Protein AF-A0A6V7LK47-F1 (afdb_monomer_lite)

Sequence (57 aa):
SVPIYFKWFSHLSWFRYGNEALLINQWSEVETIACTRSNATCPKSGRMVLQTYNFDA

Foldseek 3Di:
DDDPVCPVVCVVDPVNVVVLVVLCVVFVPFQADDDPDPPDDDDGGSQSVCVVVVSHD

Radius of gyration: 14.74 Å; chains: 1; bounding box: 23×25×39 Å

Structure (mmCIF, N/CA/C/O backbone):
data_AF-A0A6V7LK47-F1
#
_entry.id   AF-A0A6V7LK47-F1
#
loop_
_atom_site.group_PDB
_atom_site.id
_atom_site.type_symbol
_atom_site.label_atom_id
_atom_site.label_alt_id
_atom_site.label_comp_id
_atom_site.label_asym_id
_atom_site.label_entity_id
_atom_site.label_seq_id
_atom_site.pdbx_PDB_ins_code
_atom_site.Cartn_x
_atom_site.Cartn_y
_atom_site.Cartn_z
_atom_site.occupancy
_atom_site.B_iso_or_equiv
_atom_site.auth_seq_id
_atom_site.auth_comp_id
_atom_site.auth_asym_id
_atom_site.auth_atom_id
_atom_site.pdbx_PDB_model_num
ATOM 1 N N . SER A 1 1 ? 8.573 15.079 -9.741 1.00 72.75 1 SER A N 1
ATOM 2 C CA . SER A 1 1 ? 7.740 14.235 -10.627 1.00 72.75 1 SER A CA 1
ATOM 3 C C . SER A 1 1 ? 8.628 13.503 -11.620 1.00 72.75 1 SER A C 1
ATOM 5 O O . SER A 1 1 ? 9.588 14.109 -12.078 1.00 72.75 1 SER A O 1
ATOM 7 N N . VAL A 1 2 ? 8.350 12.235 -11.948 1.00 84.00 2 VAL A N 1
ATOM 8 C CA . VAL A 1 2 ? 9.139 11.469 -12.939 1.00 84.00 2 VAL A CA 1
ATOM 9 C C . VAL A 1 2 ? 8.843 11.990 -14.358 1.00 84.00 2 VAL A C 1
ATOM 11 O O . VAL A 1 2 ? 7.660 12.110 -14.697 1.00 84.00 2 VAL A O 1
ATOM 14 N N . PRO A 1 3 ? 9.859 12.299 -15.190 1.00 92.12 3 PRO A N 1
ATOM 15 C CA . PRO A 1 3 ? 9.647 12.715 -16.578 1.00 92.12 3 PRO A CA 1
ATOM 16 C C . PRO A 1 3 ? 8.838 11.689 -17.385 1.00 92.12 3 PRO A C 1
ATOM 18 O O . PRO A 1 3 ? 8.994 10.484 -17.196 1.00 92.12 3 PRO A O 1
ATOM 21 N N . ILE A 1 4 ? 7.983 12.150 -18.309 1.00 90.25 4 ILE A N 1
ATOM 22 C CA . ILE A 1 4 ? 7.071 11.282 -19.086 1.00 90.25 4 ILE A CA 1
ATOM 23 C C . ILE A 1 4 ? 7.808 10.149 -19.809 1.00 90.25 4 ILE A C 1
ATOM 25 O O . ILE A 1 4 ? 7.355 9.008 -19.764 1.00 90.25 4 ILE A O 1
ATOM 29 N N . TYR A 1 5 ? 8.976 10.434 -20.385 1.00 91.06 5 TYR A N 1
ATOM 30 C CA . TYR A 1 5 ? 9.789 9.455 -21.110 1.00 91.06 5 TYR A CA 1
ATOM 31 C C . TYR A 1 5 ? 10.429 8.384 -20.210 1.00 91.06 5 TYR A C 1
ATOM 33 O O . TYR A 1 5 ? 10.925 7.389 -20.724 1.00 91.06 5 TYR A O 1
ATOM 41 N N . PHE A 1 6 ? 10.377 8.537 -18.882 1.00 89.81 6 PHE A N 1
ATOM 42 C CA . PHE A 1 6 ? 10.799 7.515 -17.919 1.00 89.81 6 PHE A CA 1
ATOM 43 C C . PHE A 1 6 ? 9.632 6.779 -17.250 1.00 89.81 6 PHE A C 1
ATOM 45 O O . PHE A 1 6 ? 9.861 5.798 -16.545 1.00 89.81 6 PHE A O 1
ATOM 52 N N . LYS A 1 7 ? 8.373 7.190 -17.465 1.00 87.56 7 LYS A N 1
ATOM 53 C CA . LYS A 1 7 ? 7.217 6.542 -16.815 1.00 87.56 7 LYS A CA 1
ATOM 54 C C . LYS A 1 7 ? 7.078 5.067 -17.186 1.00 87.56 7 LYS A C 1
ATOM 56 O O . LYS A 1 7 ? 6.708 4.263 -16.329 1.00 87.56 7 LYS A O 1
ATOM 61 N N . TRP A 1 8 ? 7.413 4.709 -18.426 1.00 88.88 8 TRP A N 1
ATOM 62 C CA . TRP A 1 8 ? 7.297 3.333 -18.910 1.00 88.88 8 TRP A CA 1
ATOM 63 C C . TRP A 1 8 ? 8.200 2.361 -18.141 1.00 88.88 8 TRP A C 1
ATOM 65 O O . TRP A 1 8 ? 7.826 1.209 -17.949 1.00 88.88 8 TRP A O 1
ATOM 75 N N . PHE A 1 9 ? 9.336 2.838 -17.619 1.00 86.38 9 PHE A N 1
ATOM 76 C CA . PHE A 1 9 ? 10.277 2.018 -16.856 1.00 86.38 9 PHE A CA 1
ATOM 77 C C . PHE A 1 9 ? 9.638 1.438 -15.585 1.00 86.38 9 PHE A C 1
ATOM 79 O O . PHE A 1 9 ? 10.006 0.360 -15.127 1.00 86.38 9 PHE A O 1
ATOM 86 N N . SER A 1 10 ? 8.612 2.107 -15.042 1.00 84.50 10 SER A N 1
ATOM 87 C CA . SER A 1 10 ? 7.853 1.591 -13.899 1.00 84.50 10 SER A CA 1
ATOM 88 C C . SER A 1 10 ? 7.091 0.296 -14.209 1.00 84.50 10 SER A C 1
ATOM 90 O O . SER A 1 10 ? 6.865 -0.483 -13.288 1.00 84.50 10 SER A O 1
ATOM 92 N N . HIS A 1 11 ? 6.754 0.029 -15.477 1.00 85.62 11 HIS A N 1
ATOM 93 C CA . HIS A 1 11 ? 6.111 -1.218 -15.910 1.00 85.62 11 HIS A CA 1
ATOM 94 C C . HIS A 1 11 ? 7.080 -2.403 -15.990 1.00 85.62 11 HIS A C 1
ATOM 96 O O . HIS A 1 11 ? 6.638 -3.534 -16.127 1.00 85.62 11 HIS A O 1
ATOM 102 N N . LEU A 1 12 ? 8.392 -2.170 -15.897 1.00 89.75 12 LEU A N 1
ATOM 103 C CA . LEU A 1 12 ? 9.394 -3.237 -15.791 1.00 89.75 12 LEU A CA 1
ATOM 104 C C . LEU A 1 12 ? 9.845 -3.475 -14.346 1.00 89.75 12 LEU A C 1
ATOM 106 O O . LEU A 1 12 ? 10.656 -4.358 -14.075 1.00 89.75 12 LEU A O 1
ATOM 110 N N . SER A 1 13 ? 9.357 -2.670 -13.404 1.00 90.75 13 SER A N 1
ATOM 111 C CA . SER A 1 13 ? 9.813 -2.725 -12.024 1.00 90.75 13 SER A CA 1
ATOM 112 C C . SER A 1 13 ? 9.216 -3.931 -11.307 1.00 90.75 13 SER A C 1
ATOM 114 O O . SER A 1 13 ? 8.059 -3.908 -10.892 1.00 90.75 13 SER A O 1
ATOM 116 N N . TRP A 1 14 ? 10.03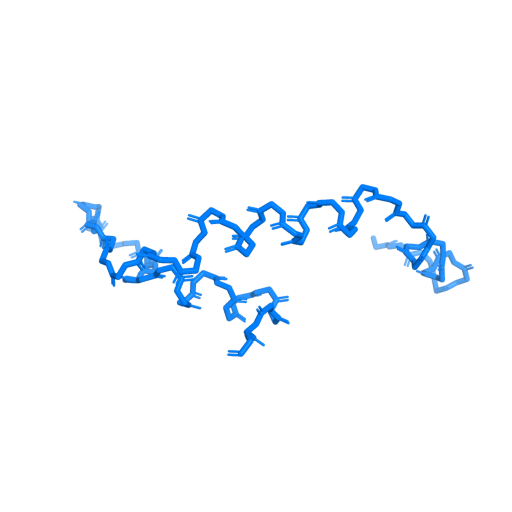4 -4.960 -11.078 1.00 91.62 14 TRP A N 1
ATOM 117 C CA . TRP A 1 14 ? 9.688 -6.074 -10.187 1.00 91.62 14 TRP A CA 1
ATOM 118 C C . TRP A 1 14 ? 9.219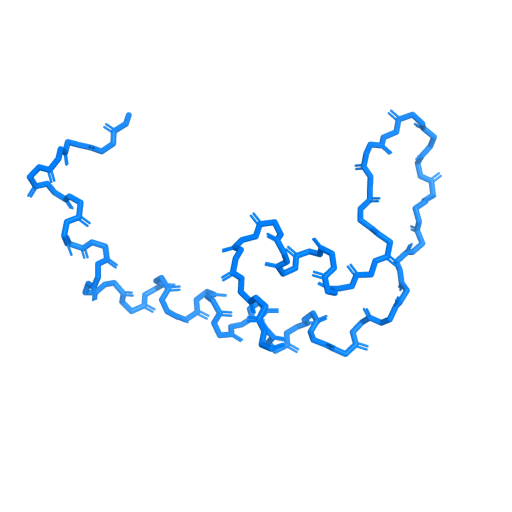 -5.580 -8.814 1.00 91.62 14 TRP A C 1
ATOM 120 O O . TRP A 1 14 ? 8.254 -6.090 -8.257 1.00 91.62 14 TRP A O 1
ATOM 130 N N . PHE A 1 15 ? 9.870 -4.538 -8.288 1.00 92.19 15 PHE A N 1
ATOM 131 C CA . PHE A 1 15 ? 9.514 -3.954 -6.999 1.00 92.19 15 PHE A CA 1
ATOM 132 C C . PHE A 1 15 ? 8.090 -3.384 -6.988 1.00 92.19 15 PHE A C 1
ATOM 134 O O . PHE A 1 15 ? 7.395 -3.517 -5.985 1.00 92.19 15 PHE A O 1
ATOM 141 N N . ARG A 1 16 ? 7.628 -2.795 -8.103 1.00 92.00 16 ARG A N 1
ATOM 142 C CA . ARG A 1 16 ? 6.250 -2.297 -8.230 1.00 92.00 16 ARG A CA 1
ATOM 143 C C . ARG A 1 16 ? 5.245 -3.437 -8.063 1.00 92.00 16 ARG A C 1
ATOM 145 O O . ARG A 1 16 ? 4.377 -3.350 -7.202 1.00 92.00 16 ARG A O 1
ATOM 152 N N . TYR A 1 17 ? 5.394 -4.499 -8.850 1.00 93.81 17 TYR A N 1
ATOM 153 C CA . TYR A 1 17 ? 4.469 -5.636 -8.819 1.00 93.81 17 TYR A CA 1
ATOM 154 C C . TYR A 1 17 ? 4.576 -6.444 -7.524 1.00 93.81 17 TYR A C 1
ATOM 156 O O . TYR A 1 17 ? 3.569 -6.903 -6.997 1.00 93.81 17 TYR A O 1
ATOM 164 N N . GLY A 1 18 ? 5.781 -6.571 -6.963 1.00 95.94 18 GLY A N 1
ATOM 165 C CA . GLY A 1 18 ? 5.983 -7.194 -5.659 1.00 95.94 18 GLY A CA 1
ATOM 166 C C . GLY A 1 18 ? 5.295 -6.418 -4.535 1.00 95.94 18 GLY A C 1
ATOM 167 O O . GLY A 1 18 ? 4.657 -7.023 -3.680 1.00 95.94 18 GLY A O 1
ATOM 168 N N . ASN A 1 19 ? 5.374 -5.084 -4.543 1.00 95.56 19 ASN A N 1
ATOM 169 C CA . ASN A 1 19 ? 4.688 -4.255 -3.554 1.00 95.56 19 ASN A CA 1
ATOM 170 C C . ASN A 1 19 ? 3.160 -4.379 -3.657 1.00 95.56 19 ASN A C 1
ATOM 172 O O . ASN A 1 19 ? 2.503 -4.538 -2.633 1.00 95.56 19 ASN A O 1
ATOM 176 N N . GLU A 1 20 ? 2.615 -4.377 -4.875 1.00 95.62 20 GLU A N 1
ATOM 177 C CA . GLU A 1 20 ? 1.190 -4.615 -5.134 1.00 95.62 20 GLU A CA 1
ATOM 178 C C . GLU A 1 20 ? 0.738 -5.990 -4.616 1.00 95.62 20 GLU A C 1
ATOM 180 O O . GLU A 1 20 ? -0.197 -6.069 -3.818 1.00 95.62 20 GLU A O 1
ATOM 185 N N . ALA A 1 21 ? 1.454 -7.062 -4.968 1.00 96.25 21 ALA A N 1
ATOM 186 C CA . ALA A 1 21 ? 1.135 -8.416 -4.516 1.00 96.25 21 ALA A CA 1
ATOM 187 C C . ALA A 1 21 ? 1.189 -8.554 -2.984 1.00 96.25 21 A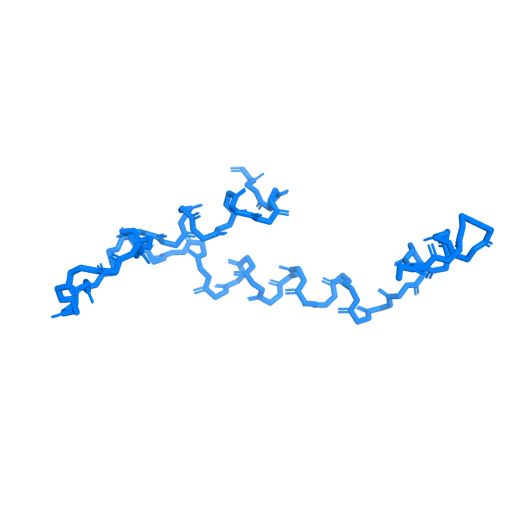LA A C 1
ATOM 189 O O . ALA A 1 21 ? 0.310 -9.170 -2.381 1.00 96.25 21 ALA A O 1
ATOM 190 N N . LEU A 1 22 ? 2.195 -7.955 -2.339 1.00 96.62 22 LEU A N 1
ATOM 191 C CA . LEU A 1 22 ? 2.310 -7.952 -0.879 1.00 96.62 22 LEU A CA 1
ATOM 192 C C . LEU A 1 22 ? 1.173 -7.170 -0.214 1.00 96.62 22 LEU A C 1
ATOM 194 O O . LEU A 1 22 ? 0.668 -7.607 0.817 1.00 96.62 22 LEU A O 1
ATOM 198 N N . LEU A 1 23 ? 0.752 -6.042 -0.790 1.00 96.81 23 LEU A N 1
ATOM 199 C CA . LEU A 1 23 ? -0.358 -5.253 -0.258 1.00 96.81 23 LEU A CA 1
ATOM 200 C C . LEU A 1 23 ? -1.683 -6.011 -0.359 1.00 96.81 23 LEU A C 1
ATOM 202 O O . LEU A 1 23 ? -2.411 -6.069 0.630 1.00 96.81 23 LEU A O 1
ATOM 206 N N . ILE A 1 24 ? -1.971 -6.645 -1.495 1.00 96.56 24 ILE A N 1
ATOM 207 C CA . ILE A 1 24 ? -3.169 -7.484 -1.648 1.00 96.56 24 ILE A CA 1
ATOM 208 C C . ILE A 1 24 ? -3.147 -8.633 -0.634 1.00 96.56 24 ILE A C 1
ATOM 210 O O . ILE A 1 24 ? -4.126 -8.833 0.084 1.00 96.56 24 ILE A O 1
ATOM 214 N N . ASN A 1 25 ? -2.024 -9.346 -0.513 1.00 96.50 25 ASN A N 1
ATOM 215 C CA . ASN A 1 25 ? -1.884 -10.446 0.442 1.00 96.50 25 ASN A CA 1
ATOM 216 C C . ASN A 1 25 ? -2.112 -9.983 1.894 1.00 96.50 25 ASN A C 1
ATOM 218 O O . ASN A 1 25 ? -2.837 -10.616 2.650 1.00 96.50 25 ASN A O 1
ATOM 222 N N . GLN A 1 26 ? -1.543 -8.840 2.279 1.00 96.00 26 GLN A N 1
ATOM 223 C CA . GLN A 1 26 ? -1.630 -8.343 3.652 1.00 96.00 26 GLN A CA 1
ATOM 224 C C . GLN A 1 26 ? -3.021 -7.813 4.030 1.00 96.00 26 GLN A C 1
ATOM 226 O O . GLN A 1 26 ? -3.402 -7.893 5.198 1.00 96.00 26 GLN A O 1
ATOM 231 N N . TRP A 1 27 ? -3.745 -7.212 3.081 1.00 96.44 27 TRP A N 1
ATOM 232 C CA . TRP A 1 27 ? -4.944 -6.420 3.374 1.00 96.44 27 TRP A CA 1
ATOM 233 C C . TRP A 1 27 ? -6.254 -7.019 2.853 1.00 96.44 27 TRP A C 1
ATOM 235 O O . TRP A 1 27 ? -7.314 -6.555 3.269 1.00 96.44 27 TRP A O 1
ATOM 245 N N . SER A 1 28 ? -6.219 -8.034 1.986 1.00 96.19 28 SER A N 1
ATOM 246 C CA . SER A 1 28 ? -7.436 -8.629 1.402 1.00 96.19 28 SER A CA 1
ATOM 247 C C . SER A 1 28 ? -8.391 -9.226 2.442 1.00 96.19 28 SER A C 1
ATOM 249 O O . SER A 1 28 ? -9.603 -9.103 2.280 1.00 96.19 28 SER A O 1
ATOM 251 N N . GLU A 1 29 ? -7.864 -9.790 3.532 1.00 96.06 29 GLU A N 1
ATOM 252 C CA . GLU A 1 29 ? -8.658 -10.447 4.585 1.00 96.06 29 GLU A CA 1
ATOM 253 C C . GLU A 1 29 ? -8.863 -9.587 5.847 1.00 96.06 29 GLU A C 1
ATOM 255 O O . GLU A 1 29 ? -9.462 -10.026 6.827 1.00 96.06 29 GLU A O 1
ATOM 260 N N . VAL A 1 30 ? -8.384 -8.339 5.858 1.00 96.50 30 VAL A N 1
ATOM 261 C CA . VAL A 1 30 ? -8.554 -7.453 7.020 1.00 96.50 30 VAL A CA 1
ATOM 262 C C . VAL A 1 30 ? -9.925 -6.781 6.958 1.00 96.50 30 VAL A C 1
ATOM 264 O O . VAL A 1 30 ? -10.109 -5.767 6.283 1.00 96.50 30 VAL A O 1
ATOM 267 N N . GLU A 1 31 ? -10.898 -7.310 7.697 1.00 96.19 31 GLU A N 1
ATOM 268 C CA . GLU A 1 31 ? -12.266 -6.773 7.701 1.00 96.19 31 GLU A CA 1
ATOM 269 C C . GLU A 1 31 ? -12.400 -5.462 8.487 1.00 96.19 31 GLU A C 1
ATOM 271 O O . GLU A 1 31 ? -13.128 -4.560 8.069 1.00 96.19 31 GLU A O 1
ATOM 276 N N . THR A 1 32 ? -11.676 -5.321 9.604 1.00 95.81 32 THR A N 1
ATOM 277 C CA . THR A 1 32 ? -11.821 -4.173 10.513 1.00 95.81 32 THR A CA 1
ATOM 278 C C . THR A 1 32 ? -10.482 -3.603 10.964 1.00 95.81 32 THR A C 1
ATOM 280 O O . THR A 1 32 ? -9.612 -4.336 11.429 1.00 95.81 32 THR A O 1
ATOM 283 N N . ILE A 1 33 ? -10.349 -2.277 10.909 1.00 95.50 33 ILE A N 1
ATOM 284 C CA . ILE A 1 33 ? -9.199 -1.522 11.419 1.00 95.50 33 ILE A CA 1
ATOM 285 C C . ILE A 1 33 ? -9.678 -0.581 12.531 1.00 95.50 33 ILE A C 1
ATOM 287 O O . ILE A 1 33 ? -10.506 0.311 12.317 1.00 95.50 33 ILE A O 1
ATOM 291 N N . ALA A 1 34 ? -9.144 -0.767 13.740 1.00 94.12 34 ALA A N 1
ATOM 292 C CA . ALA A 1 34 ? -9.475 0.064 14.891 1.00 94.12 34 ALA A CA 1
ATOM 293 C C . ALA A 1 34 ? -8.783 1.435 14.793 1.00 94.12 34 ALA A C 1
ATOM 295 O O . ALA A 1 34 ? -7.588 1.578 15.044 1.00 94.12 34 ALA A O 1
ATOM 296 N N . CYS A 1 35 ? -9.548 2.470 14.450 1.00 91.44 35 CYS A N 1
ATOM 297 C CA . CYS A 1 35 ? -9.051 3.845 14.418 1.00 91.44 35 CYS A CA 1
ATOM 298 C C . CYS A 1 35 ? -9.120 4.465 15.819 1.00 91.44 35 CYS A C 1
ATOM 300 O O . CYS A 1 35 ? -10.151 5.009 16.209 1.00 91.44 35 CYS A O 1
ATOM 302 N N . THR A 1 36 ? -8.028 4.377 16.575 1.00 92.00 36 THR A N 1
ATOM 303 C CA . THR A 1 36 ? -7.942 4.879 17.960 1.00 92.00 36 THR A CA 1
ATOM 304 C C . THR A 1 36 ? -7.631 6.373 18.053 1.00 92.00 36 THR A C 1
ATOM 306 O O . THR A 1 36 ? -7.862 6.996 19.087 1.00 9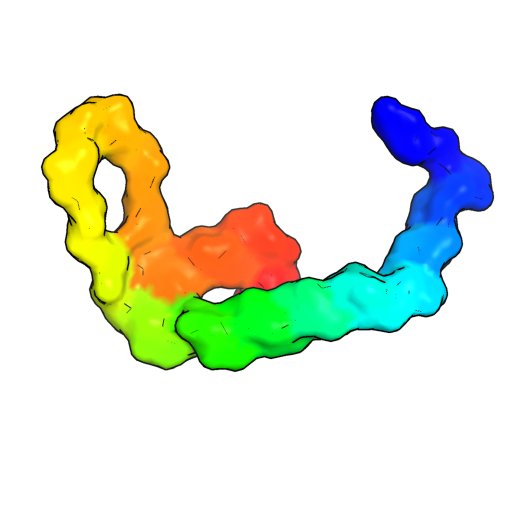2.00 36 THR A O 1
ATOM 309 N N . ARG A 1 37 ? -7.114 6.971 16.976 1.00 90.81 37 ARG A N 1
ATOM 310 C CA . ARG A 1 37 ? -6.743 8.387 16.934 1.00 90.81 37 ARG A CA 1
ATOM 311 C C . ARG A 1 37 ? -7.937 9.259 16.542 1.00 90.81 37 ARG A C 1
ATOM 313 O O . ARG A 1 37 ? -8.459 9.143 15.435 1.00 90.81 37 ARG A O 1
ATOM 320 N N . SER A 1 38 ? -8.317 10.181 17.424 1.00 85.94 38 SER A N 1
ATOM 321 C CA . SER A 1 38 ? -9.293 11.237 17.134 1.00 85.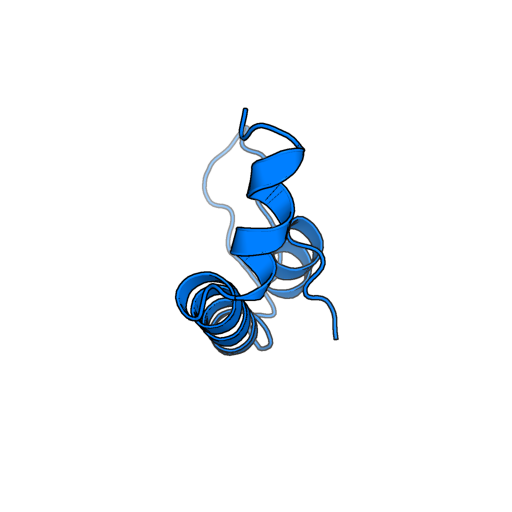94 38 SER A CA 1
ATOM 322 C C . SER A 1 38 ? -8.743 12.248 16.114 1.00 85.94 38 SER A C 1
ATOM 324 O O . SER A 1 38 ? -7.551 12.558 16.133 1.00 85.94 38 SER A O 1
ATOM 326 N N . ASN A 1 39 ? -9.615 12.792 15.256 1.00 87.81 39 ASN A N 1
ATOM 327 C CA . ASN A 1 39 ? -9.298 13.793 14.219 1.00 87.81 39 ASN A CA 1
ATOM 328 C C . ASN A 1 39 ? -8.281 13.342 13.149 1.00 87.81 39 ASN A C 1
ATOM 330 O O . ASN A 1 39 ? -7.519 14.159 12.637 1.00 87.81 39 ASN A O 1
ATOM 334 N N . ALA A 1 40 ? -8.260 12.055 12.794 1.00 88.94 40 ALA A N 1
ATOM 335 C CA . ALA A 1 40 ? -7.457 11.542 11.685 1.00 88.94 40 ALA A CA 1
ATOM 336 C C . ALA A 1 40 ? -8.327 10.782 10.678 1.00 88.94 40 ALA A C 1
ATOM 338 O O . ALA A 1 40 ? -9.194 9.995 11.064 1.00 88.94 40 ALA A O 1
ATOM 339 N N . THR A 1 41 ? -8.063 10.979 9.386 1.00 89.62 41 THR A N 1
ATOM 340 C CA . THR A 1 41 ? -8.622 10.125 8.335 1.00 89.62 41 THR A CA 1
ATOM 341 C C . THR A 1 41 ? -7.975 8.750 8.452 1.00 89.62 41 THR A C 1
ATOM 343 O O . THR A 1 41 ? -6.752 8.632 8.395 1.00 89.62 41 THR A O 1
ATOM 346 N N . CYS A 1 42 ? -8.785 7.717 8.661 1.00 92.62 42 CYS A N 1
ATOM 347 C CA . CYS A 1 42 ? -8.317 6.359 8.900 1.00 92.62 42 CYS A CA 1
ATOM 348 C C . CYS A 1 42 ? -9.206 5.369 8.133 1.00 92.62 42 CYS A C 1
ATOM 350 O O . CYS A 1 42 ? -10.432 5.431 8.289 1.00 92.62 42 CYS A O 1
ATOM 352 N N . PRO A 1 43 ? -8.622 4.479 7.309 1.00 93.56 43 PRO A N 1
ATOM 353 C CA . PRO A 1 43 ? -9.374 3.433 6.628 1.00 93.56 43 PRO A CA 1
ATOM 354 C C . PRO A 1 43 ? -9.959 2.462 7.656 1.00 93.56 43 PRO A C 1
ATOM 356 O O . PRO A 1 43 ? -9.301 2.117 8.634 1.00 93.56 43 PRO A O 1
ATOM 359 N N . LYS A 1 44 ? -11.207 2.029 7.448 1.00 94.06 44 LYS A N 1
ATOM 360 C CA . LYS A 1 44 ? -11.915 1.141 8.390 1.00 94.06 44 LYS A CA 1
ATOM 361 C C . LYS A 1 44 ? -11.750 -0.346 8.086 1.00 94.06 44 LYS A C 1
ATOM 363 O O . LYS A 1 44 ? -12.078 -1.156 8.944 1.00 94.06 44 LYS A O 1
ATOM 368 N N . SER A 1 45 ? -11.237 -0.695 6.909 1.00 95.69 45 SER A N 1
ATOM 369 C CA . SER A 1 45 ? -11.009 -2.070 6.459 1.00 95.69 45 SER A CA 1
ATOM 370 C C . SER A 1 45 ? -9.834 -2.126 5.485 1.00 95.69 45 SER A C 1
ATOM 372 O O . SER A 1 45 ? -9.457 -1.109 4.894 1.00 95.69 45 SER A O 1
ATOM 374 N N . GLY A 1 46 ? -9.273 -3.317 5.289 1.00 95.75 46 GLY A N 1
ATOM 375 C CA . GLY A 1 46 ? -8.216 -3.565 4.315 1.00 95.75 46 GLY A CA 1
ATOM 376 C C . GLY A 1 46 ? -8.661 -3.328 2.871 1.00 95.75 46 GLY A C 1
ATOM 377 O O . GLY A 1 46 ? -7.894 -2.763 2.097 1.00 95.75 46 GLY A O 1
ATOM 378 N N . ARG A 1 47 ? -9.932 -3.589 2.522 1.00 95.50 47 ARG A N 1
ATOM 379 C CA . ARG A 1 47 ? -10.484 -3.192 1.207 1.00 95.50 47 ARG A CA 1
ATOM 380 C C . ARG A 1 47 ? -10.372 -1.685 0.964 1.00 95.50 47 ARG A C 1
ATOM 382 O O . ARG A 1 47 ? -9.967 -1.257 -0.107 1.00 95.50 47 ARG A O 1
ATOM 389 N N . MET A 1 48 ? -10.649 -0.869 1.981 1.00 95.06 48 MET A N 1
ATOM 390 C CA . MET A 1 48 ? -10.529 0.591 1.881 1.00 95.06 48 MET A CA 1
ATOM 391 C C . MET A 1 48 ? -9.069 1.039 1.664 1.00 95.06 48 MET A C 1
ATOM 393 O O . MET A 1 48 ? -8.805 2.039 0.994 1.00 95.06 48 MET A O 1
ATOM 397 N N . VAL A 1 49 ? -8.105 0.277 2.198 1.00 95.56 49 VAL A N 1
ATOM 398 C CA . VAL A 1 49 ? -6.674 0.475 1.925 1.00 95.56 49 VAL A CA 1
ATOM 399 C C . VAL A 1 49 ? -6.365 0.150 0.463 1.00 95.56 49 VAL A C 1
ATOM 401 O O . VAL A 1 49 ? -5.786 0.987 -0.223 1.00 95.56 49 VAL A O 1
ATOM 404 N N . LEU A 1 50 ? -6.793 -1.012 -0.042 1.00 96.19 50 LEU A N 1
ATOM 405 C CA . LEU A 1 50 ? -6.540 -1.441 -1.426 1.00 96.19 50 LEU A CA 1
ATOM 406 C C . LEU A 1 50 ? -7.169 -0.497 -2.466 1.00 96.19 50 LEU A C 1
ATOM 408 O O . LEU A 1 50 ? -6.532 -0.182 -3.474 1.00 96.19 50 LEU A O 1
ATOM 412 N N . GLN A 1 51 ? -8.346 0.059 -2.171 1.00 94.88 51 GLN A N 1
ATOM 413 C CA . GLN A 1 51 ? -9.006 1.099 -2.973 1.00 94.88 51 GLN A CA 1
ATOM 414 C C . GLN A 1 51 ? -8.161 2.355 -3.157 1.00 94.88 51 GLN A C 1
ATOM 416 O O . GLN A 1 51 ? -8.145 2.939 -4.237 1.00 94.88 51 GLN A O 1
ATOM 421 N N . THR A 1 52 ? -7.406 2.749 -2.130 1.00 93.50 52 THR A N 1
ATOM 422 C CA . THR A 1 52 ? -6.534 3.932 -2.195 1.00 93.50 52 THR A CA 1
ATOM 423 C C . THR A 1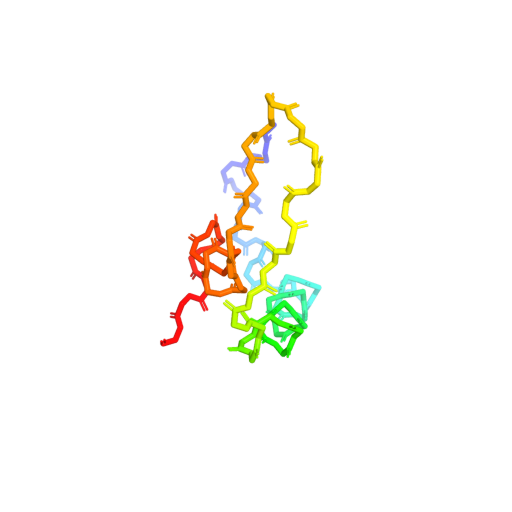 52 ? -5.433 3.771 -3.254 1.00 93.50 52 THR A C 1
ATOM 425 O O . THR A 1 52 ? -4.942 4.763 -3.793 1.00 93.50 52 THR A O 1
ATOM 428 N N . TYR A 1 53 ? -5.073 2.527 -3.589 1.00 93.38 53 TYR A N 1
ATOM 429 C CA . TYR A 1 53 ? -4.036 2.190 -4.566 1.00 93.38 53 TYR A CA 1
ATOM 430 C C . TYR A 1 53 ? -4.580 1.621 -5.886 1.00 93.38 53 TYR A C 1
ATOM 432 O O . TYR A 1 53 ? -3.789 1.334 -6.782 1.00 93.38 53 TYR A O 1
ATOM 440 N N . ASN A 1 54 ? -5.906 1.513 -6.042 1.00 93.06 54 ASN A N 1
ATOM 441 C CA . ASN A 1 54 ? -6.570 0.832 -7.161 1.00 93.06 54 ASN A CA 1
ATOM 442 C C . ASN A 1 54 ? -6.156 -0.647 -7.314 1.00 93.06 54 ASN A C 1
ATOM 444 O O . ASN A 1 54 ? -5.981 -1.125 -8.432 1.00 93.06 54 ASN A O 1
ATOM 448 N N . PHE A 1 55 ? -5.996 -1.359 -6.195 1.00 93.19 55 PHE A N 1
ATOM 449 C CA . PHE A 1 55 ? -5.681 -2.797 -6.154 1.00 93.19 55 PHE A CA 1
ATOM 450 C C . PHE A 1 55 ? -6.905 -3.676 -5.856 1.00 93.19 55 PHE A C 1
ATOM 452 O O . PHE A 1 55 ? -6.756 -4.821 -5.435 1.00 93.19 55 PHE A O 1
ATOM 459 N N . ASP A 1 56 ? -8.116 -3.137 -6.011 1.00 73.62 56 ASP A N 1
ATOM 460 C CA . ASP A 1 56 ? -9.347 -3.889 -5.762 1.00 73.62 56 ASP A CA 1
ATOM 461 C C . ASP A 1 56 ? -9.496 -5.046 -6.765 1.00 73.62 56 ASP A C 1
ATOM 463 O O . ASP A 1 56 ? -9.491 -4.831 -7.979 1.00 73.62 56 ASP A O 1
ATOM 467 N N . ALA A 1 57 ? -9.636 -6.257 -6.216 1.00 55.84 57 ALA A N 1
ATOM 468 C CA . ALA A 1 57 ? -10.040 -7.478 -6.910 1.00 55.84 57 ALA A CA 1
ATOM 469 C C . ALA A 1 57 ? -11.565 -7.665 -6.869 1.00 55.84 57 ALA A C 1
ATOM 471 O O . ALA A 1 57 ? -12.187 -7.353 -5.813 1.00 55.84 57 ALA A O 1
#

Secondary structure (DSSP, 8-state):
---GGGGGGGGG-HHHHHHHHHHHHHHTT-------STT----SSHHHHHHHTT---

Organism: NCBI:txid1563983

pLDDT: mean 91.47, std 6.88, range [55.84, 96.81]